Protein AF-A0A5I5HPN9-F1 (afdb_monomer_lite)

Organism: Salmonella virchow (NCBI:txid48409)

pLDDT: mean 83.89, std 18.02, range [43.22, 97.56]

Sequence (58 aa):
MCQQRITYETGWNIHPKVRKIMGGGDELSNLVLLHPNCHRQLHSGETGSHSFTGLIKA

InterPro domains:
  IPR002711 HNH endonuclease [PF01844] (11-44)
  IPR003615 HNH nuclease [cd00085] (1-43)

Secondary structure (DSSP, 8-state):
---PPP-TTT--EEEESS-GGGT--S-GGGEEEE-HHHHHHHHHH-TT-----S----

Radius of gyration: 14.4 Å; chains: 1; bounding box: 40×25×34 Å

Structure (mmCIF, N/CA/C/O backbone):
data_AF-A0A5I5HPN9-F1
#
_entry.id   AF-A0A5I5HPN9-F1
#
loop_
_atom_site.group_PDB
_atom_site.id
_atom_site.type_symbol
_atom_site.label_atom_id
_atom_site.label_alt_id
_atom_site.label_comp_id
_atom_site.label_asym_id
_atom_site.label_entity_id
_atom_site.label_seq_id
_atom_site.pdbx_PDB_ins_code
_atom_site.Cartn_x
_atom_site.Cartn_y
_atom_site.Cartn_z
_atom_site.occupancy
_atom_site.B_iso_or_equiv
_atom_site.auth_seq_id
_atom_site.auth_comp_id
_atom_site.auth_asym_id
_atom_site.auth_atom_id
_atom_site.pdbx_PDB_model_num
ATOM 1 N N . MET A 1 1 ? 1.724 7.037 4.452 1.00 83.50 1 MET A N 1
ATOM 2 C CA . MET A 1 1 ? 0.902 5.838 4.742 1.00 83.50 1 MET A CA 1
ATOM 3 C C . MET A 1 1 ? 0.395 5.915 6.177 1.00 83.50 1 MET A C 1
ATOM 5 O O . MET A 1 1 ? 1.131 6.416 7.018 1.00 83.50 1 MET A O 1
ATOM 9 N N . CYS A 1 2 ? -0.826 5.461 6.472 1.00 91.69 2 CYS A N 1
ATOM 10 C CA . CYS A 1 2 ? -1.482 5.683 7.774 1.00 91.69 2 CYS A CA 1
ATOM 11 C C . CYS A 1 2 ? -0.830 4.972 8.977 1.00 91.69 2 CYS A C 1
ATOM 13 O O . CYS A 1 2 ? -1.178 5.296 10.103 1.00 91.69 2 CYS A O 1
ATOM 15 N N . GLN A 1 3 ? 0.097 4.024 8.763 1.00 92.88 3 GLN A N 1
ATOM 16 C CA . GLN A 1 3 ? 0.803 3.267 9.820 1.00 92.88 3 GLN A CA 1
ATOM 17 C C . GLN A 1 3 ? -0.118 2.463 10.761 1.00 92.88 3 GLN A C 1
ATOM 19 O O . GLN A 1 3 ? 0.317 1.973 11.799 1.00 92.88 3 GLN A O 1
ATOM 24 N N . GLN A 1 4 ? -1.386 2.284 10.391 1.00 94.44 4 GLN A N 1
ATOM 25 C CA . GLN A 1 4 ? -2.338 1.466 11.136 1.00 94.44 4 GLN A CA 1
ATOM 26 C C . GLN A 1 4 ? -2.258 0.003 10.691 1.00 94.44 4 GLN A C 1
ATOM 28 O O . GLN A 1 4 ? -1.866 -0.296 9.560 1.00 94.44 4 GLN A O 1
ATOM 33 N N . ARG A 1 5 ? -2.657 -0.925 11.570 1.00 95.44 5 ARG A N 1
ATOM 34 C CA . ARG A 1 5 ? -2.759 -2.344 11.204 1.00 95.44 5 ARG A CA 1
ATOM 35 C C . ARG A 1 5 ? -3.859 -2.541 10.159 1.00 95.44 5 ARG A C 1
ATOM 37 O O . ARG A 1 5 ? -4.922 -1.929 10.238 1.00 95.44 5 ARG A O 1
ATOM 44 N N . ILE A 1 6 ? -3.594 -3.415 9.195 1.00 96.44 6 ILE A N 1
ATOM 45 C CA . ILE A 1 6 ? -4.604 -3.915 8.264 1.00 96.44 6 ILE A CA 1
ATOM 46 C C . ILE A 1 6 ? -5.311 -5.087 8.945 1.00 96.44 6 ILE A C 1
ATOM 48 O O . ILE A 1 6 ? -4.668 -6.053 9.354 1.00 96.44 6 ILE A O 1
ATOM 52 N N . THR A 1 7 ? -6.627 -4.983 9.078 1.00 96.69 7 THR A N 1
ATOM 53 C CA . THR A 1 7 ? -7.514 -6.042 9.572 1.00 96.69 7 THR A CA 1
ATOM 54 C C . THR A 1 7 ? -8.578 -6.363 8.526 1.00 96.69 7 THR A C 1
ATOM 56 O O . THR A 1 7 ? -8.792 -5.584 7.592 1.00 96.69 7 THR A O 1
ATOM 59 N N . TYR A 1 8 ? -9.280 -7.485 8.701 1.00 96.56 8 TYR A N 1
ATOM 60 C CA . TYR A 1 8 ? -10.420 -7.862 7.858 1.00 96.56 8 TYR A CA 1
ATOM 61 C C . TYR A 1 8 ? -11.498 -6.775 7.797 1.00 96.56 8 TYR A C 1
ATOM 63 O O . TYR A 1 8 ? -12.017 -6.496 6.723 1.00 96.56 8 TYR A O 1
ATOM 71 N N . GLU A 1 9 ? -11.779 -6.117 8.923 1.00 97.50 9 GLU A N 1
ATOM 72 C CA . GLU A 1 9 ? -12.770 -5.037 9.012 1.00 97.50 9 GLU A CA 1
ATOM 73 C C . GLU A 1 9 ? -12.359 -3.811 8.190 1.00 97.50 9 GLU A C 1
ATOM 75 O O . GLU A 1 9 ? -13.183 -3.198 7.518 1.00 97.50 9 GLU A O 1
ATOM 80 N N . THR A 1 10 ? -11.070 -3.455 8.221 1.00 95.62 10 THR A N 1
ATOM 81 C CA . THR A 1 10 ? -10.554 -2.297 7.473 1.00 95.62 10 THR A CA 1
ATOM 82 C C . THR A 1 10 ? -10.325 -2.587 5.988 1.00 95.62 10 THR A C 1
ATOM 84 O O . THR A 1 10 ? -10.238 -1.653 5.186 1.00 95.62 10 THR A O 1
ATOM 87 N N . GLY A 1 11 ? -10.204 -3.868 5.628 1.00 96.69 11 GLY A N 1
ATOM 88 C CA . GLY A 1 11 ? -9.888 -4.329 4.282 1.00 96.69 11 GLY A CA 1
ATOM 89 C C . GLY A 1 11 ? -8.514 -3.883 3.771 1.00 96.69 11 GLY A C 1
ATOM 90 O O . GLY A 1 11 ? -7.764 -3.147 4.419 1.00 96.69 11 GLY A O 1
ATOM 91 N N . TRP A 1 12 ? -8.180 -4.333 2.564 1.00 97.56 12 TRP A N 1
ATOM 92 C CA . TRP A 1 12 ? -6.950 -3.965 1.871 1.00 97.56 12 TRP A CA 1
ATOM 93 C C . TRP A 1 12 ? -7.133 -3.998 0.359 1.00 97.56 12 TRP A C 1
ATOM 95 O O . TRP A 1 12 ? -7.952 -4.741 -0.171 1.00 97.56 12 TRP A O 1
ATOM 105 N N . ASN A 1 13 ? -6.305 -3.218 -0.323 1.00 96.88 13 ASN A N 1
ATOM 106 C CA . ASN A 1 13 ? -6.089 -3.259 -1.757 1.00 96.88 13 ASN A CA 1
ATOM 107 C C . ASN A 1 13 ? -4.611 -3.535 -2.033 1.00 96.88 13 ASN A C 1
ATOM 109 O O . ASN A 1 13 ? -3.733 -3.120 -1.272 1.00 96.88 13 ASN A O 1
ATOM 113 N N . ILE A 1 14 ? -4.347 -4.214 -3.145 1.00 95.25 14 ILE A N 1
ATOM 114 C CA . ILE A 1 14 ? -2.995 -4.457 -3.642 1.00 95.25 14 ILE A CA 1
ATOM 115 C C . ILE A 1 14 ? -2.6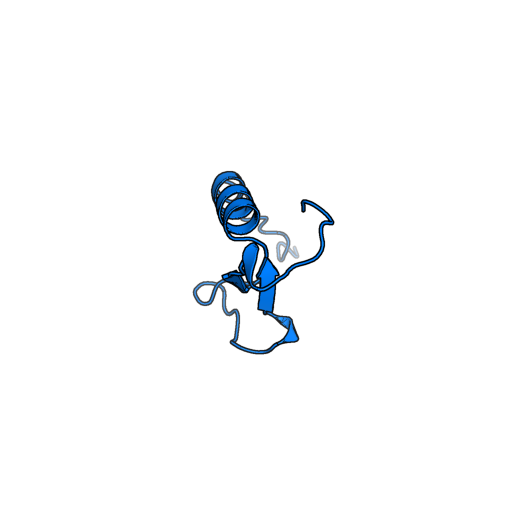13 -3.310 -4.575 1.00 95.25 14 ILE A C 1
ATOM 117 O O . ILE A 1 14 ? -3.341 -2.997 -5.515 1.00 95.25 14 ILE A O 1
ATOM 121 N N . HIS A 1 15 ? -1.455 -2.711 -4.328 1.00 93.81 15 HIS A N 1
ATOM 122 C CA . HIS A 1 15 ? -0.862 -1.694 -5.181 1.00 93.81 15 HIS A CA 1
ATOM 123 C C . HIS A 1 15 ? 0.448 -2.209 -5.789 1.00 93.81 15 HIS A C 1
ATOM 125 O O . HIS A 1 15 ? 1.344 -2.598 -5.036 1.0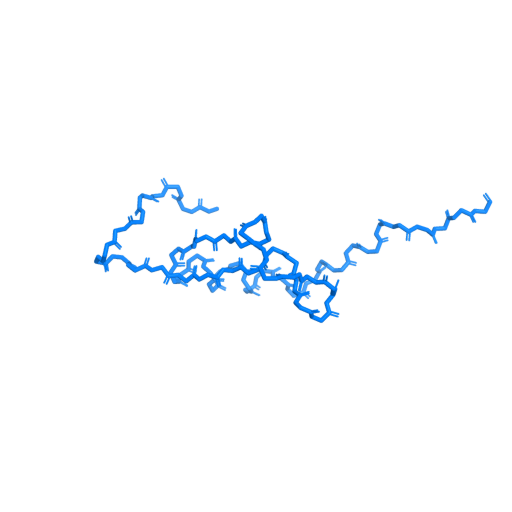0 93.81 15 HIS A O 1
ATOM 131 N N . PRO A 1 16 ? 0.593 -2.200 -7.121 1.00 94.31 16 PRO A N 1
ATOM 132 C CA . PRO A 1 16 ? 1.881 -2.398 -7.773 1.00 94.31 16 PRO A CA 1
ATOM 133 C C . PRO A 1 16 ? 2.754 -1.146 -7.620 1.00 94.31 16 PRO A C 1
ATOM 135 O O . PRO A 1 16 ? 2.348 -0.073 -8.057 1.00 94.31 16 PRO A O 1
ATOM 138 N N . LYS A 1 17 ? 3.955 -1.282 -7.045 1.00 92.00 17 LYS A N 1
ATOM 139 C CA . LYS A 1 17 ? 4.940 -0.195 -6.889 1.00 92.00 17 LYS A CA 1
ATOM 140 C C . LYS A 1 17 ? 5.384 0.349 -8.247 1.00 92.00 17 LYS A C 1
ATOM 142 O O . LYS A 1 17 ? 5.517 1.554 -8.423 1.00 92.00 17 LYS A O 1
ATOM 147 N N . VAL A 1 18 ? 5.609 -0.548 -9.204 1.00 92.12 18 VAL A N 1
ATOM 148 C CA . VAL A 1 18 ? 5.832 -0.237 -10.614 1.00 92.12 18 VAL A CA 1
ATOM 149 C C . VAL A 1 18 ? 4.608 -0.694 -11.390 1.00 92.12 18 VAL A C 1
ATOM 151 O O . VAL A 1 18 ? 4.193 -1.854 -11.318 1.00 92.12 18 VAL A O 1
ATOM 154 N N . ARG A 1 19 ? 4.016 0.232 -12.144 1.00 89.56 19 ARG A N 1
ATOM 155 C CA . ARG A 1 19 ? 2.849 -0.032 -12.991 1.00 89.56 19 ARG A CA 1
ATOM 156 C C . ARG A 1 19 ? 3.219 -1.024 -14.096 1.00 89.56 19 ARG A C 1
ATOM 158 O O . ARG A 1 19 ? 4.295 -0.919 -14.678 1.00 89.56 19 ARG A O 1
ATOM 165 N N . LYS A 1 20 ? 2.286 -1.903 -14.478 1.00 88.06 20 LYS A N 1
ATOM 166 C CA . LYS A 1 20 ? 2.493 -2.864 -15.583 1.00 88.06 20 LYS A CA 1
ATOM 167 C C . LYS A 1 20 ? 2.916 -2.193 -16.891 1.00 88.06 20 LYS A C 1
ATOM 169 O O . LYS A 1 20 ? 3.826 -2.659 -17.562 1.00 88.06 20 LYS A O 1
ATOM 174 N N . ILE A 1 21 ? 2.314 -1.044 -17.204 1.00 87.56 21 ILE A N 1
ATOM 175 C CA . ILE A 1 21 ? 2.659 -0.247 -18.393 1.00 87.56 21 ILE A CA 1
ATOM 176 C C . ILE A 1 21 ? 4.098 0.301 -18.374 1.00 87.56 21 ILE A C 1
ATOM 178 O O . ILE A 1 21 ? 4.620 0.644 -19.424 1.00 87.56 21 ILE A O 1
ATOM 182 N N . MET A 1 22 ?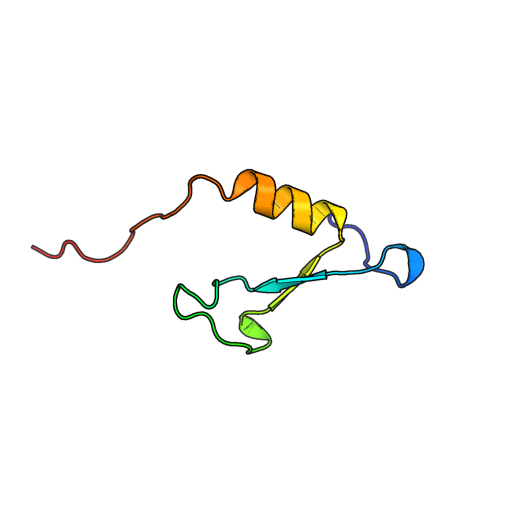 4.732 0.368 -17.199 1.00 88.88 22 MET A N 1
ATOM 183 C CA . MET A 1 22 ? 6.125 0.792 -17.008 1.00 88.88 22 MET A CA 1
ATOM 184 C C . MET A 1 22 ? 7.078 -0.402 -16.847 1.00 88.88 22 MET A C 1
ATOM 186 O O . MET A 1 22 ? 8.192 -0.238 -16.359 1.00 88.88 22 MET A O 1
ATOM 190 N N . GLY A 1 23 ? 6.641 -1.612 -17.212 1.00 90.31 23 GLY A N 1
ATOM 191 C CA . GLY A 1 23 ? 7.434 -2.835 -17.067 1.00 90.31 23 GLY A CA 1
ATOM 192 C C . GLY A 1 23 ? 7.391 -3.460 -15.670 1.00 90.31 23 GLY A C 1
ATOM 193 O O . GLY A 1 23 ? 8.230 -4.298 -15.357 1.00 90.31 23 GLY A O 1
ATOM 194 N N . GLY A 1 24 ? 6.439 -3.070 -14.817 1.00 92.88 24 GLY A N 1
ATOM 195 C CA . GLY A 1 24 ? 6.241 -3.708 -13.515 1.00 92.88 24 GLY A CA 1
ATOM 196 C C . GLY A 1 24 ? 5.616 -5.100 -13.635 1.00 92.88 24 GLY A C 1
ATOM 197 O O . GLY A 1 24 ? 4.575 -5.251 -14.278 1.00 92.88 24 GLY A O 1
ATOM 198 N N . GLY A 1 25 ? 6.231 -6.097 -13.000 1.00 92.44 25 GLY A N 1
ATOM 199 C CA . GLY A 1 25 ? 5.726 -7.470 -12.942 1.00 92.44 25 GLY A CA 1
ATOM 200 C C . GLY A 1 25 ? 4.750 -7.721 -11.787 1.00 92.44 25 GLY A C 1
ATOM 201 O O . GLY A 1 25 ? 4.367 -6.810 -11.048 1.00 92.44 25 GLY A O 1
ATOM 202 N N . ASP A 1 26 ? 4.313 -8.971 -11.651 1.00 93.62 26 ASP A N 1
ATOM 203 C CA . ASP A 1 26 ? 3.353 -9.418 -10.629 1.00 93.62 26 ASP A CA 1
ATOM 204 C C . ASP A 1 26 ? 4.047 -10.055 -9.404 1.00 93.62 26 ASP A C 1
ATOM 206 O O . ASP A 1 26 ? 3.410 -10.710 -8.578 1.00 93.62 26 ASP A O 1
ATOM 210 N N . GLU A 1 27 ? 5.364 -9.880 -9.265 1.00 95.88 27 GLU A N 1
ATOM 211 C CA . GLU A 1 27 ? 6.131 -10.422 -8.147 1.00 95.88 27 GLU A CA 1
ATOM 212 C C . GLU A 1 27 ? 5.738 -9.749 -6.827 1.00 95.88 27 GLU A C 1
ATOM 214 O O . GLU A 1 27 ? 5.521 -8.539 -6.763 1.00 95.88 27 GLU A O 1
ATOM 219 N N . LEU A 1 28 ? 5.751 -10.503 -5.721 1.00 95.12 28 LEU A N 1
ATOM 220 C CA . LEU A 1 28 ? 5.448 -9.965 -4.385 1.00 95.12 28 LEU A CA 1
ATOM 221 C C . LEU A 1 28 ? 6.344 -8.777 -3.997 1.00 95.12 28 LEU A C 1
ATOM 223 O O . LEU A 1 28 ? 5.916 -7.901 -3.250 1.00 95.12 28 LEU A O 1
ATOM 227 N N . SER A 1 29 ? 7.570 -8.711 -4.523 1.00 95.75 29 SER A N 1
ATOM 228 C CA . SER A 1 29 ? 8.480 -7.576 -4.334 1.00 95.75 29 SER A CA 1
ATOM 229 C C . SER A 1 29 ? 7.947 -6.277 -4.951 1.00 95.75 29 SER A C 1
ATOM 231 O O . SER A 1 29 ? 8.223 -5.197 -4.414 1.00 95.75 29 SER A O 1
ATOM 233 N N . ASN A 1 30 ? 7.157 -6.369 -6.025 1.00 95.75 30 ASN A N 1
ATOM 234 C CA . ASN A 1 30 ? 6.499 -5.250 -6.693 1.00 95.75 30 ASN A CA 1
ATOM 235 C C . ASN A 1 30 ? 5.114 -4.934 -6.107 1.00 95.75 30 ASN A C 1
ATOM 237 O O . ASN A 1 30 ? 4.523 -3.921 -6.459 1.00 95.75 30 ASN A O 1
ATOM 241 N N . LEU A 1 31 ? 4.583 -5.748 -5.196 1.00 95.50 31 LEU A N 1
ATOM 242 C CA . LEU A 1 31 ? 3.253 -5.546 -4.625 1.00 95.50 31 LEU A CA 1
ATOM 243 C C . LEU A 1 31 ? 3.335 -4.987 -3.199 1.00 95.50 31 LEU A C 1
ATOM 245 O O . LEU A 1 31 ? 4.246 -5.291 -2.429 1.00 95.50 31 LEU A O 1
ATOM 249 N N . VAL A 1 32 ? 2.373 -4.143 -2.830 1.00 94.69 32 VAL A N 1
ATOM 250 C CA . VAL A 1 32 ? 2.191 -3.670 -1.453 1.00 94.69 32 VAL A CA 1
ATOM 251 C C . VAL A 1 32 ? 0.714 -3.659 -1.075 1.00 94.69 32 VAL A C 1
ATOM 253 O O . VAL A 1 32 ? -0.146 -3.313 -1.883 1.00 94.69 32 VAL A O 1
ATOM 256 N N . LEU A 1 33 ? 0.419 -4.043 0.167 1.00 95.44 33 LEU A N 1
ATOM 257 C CA . LEU A 1 33 ? -0.924 -3.984 0.735 1.00 95.44 33 LEU A CA 1
ATOM 258 C C . LEU A 1 33 ? -1.164 -2.623 1.378 1.00 95.44 33 LEU A C 1
ATOM 260 O O . LEU A 1 33 ? -0.390 -2.187 2.230 1.00 95.44 33 LEU A O 1
ATOM 264 N N . LEU A 1 34 ? -2.253 -1.96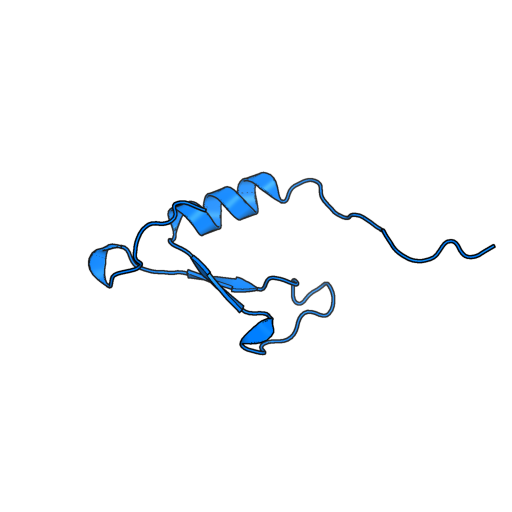7 0.989 1.00 95.88 34 LEU A N 1
ATOM 265 C CA . LEU A 1 34 ? -2.663 -0.672 1.521 1.00 95.88 34 LEU A CA 1
ATOM 266 C C . LEU A 1 34 ? -4.141 -0.713 1.905 1.00 95.88 34 LEU A C 1
ATOM 268 O O . LEU A 1 34 ? -4.936 -1.374 1.241 1.00 95.88 34 LEU A O 1
ATOM 272 N N . HIS A 1 35 ? -4.551 0.053 2.916 1.00 97.31 35 HIS A N 1
ATOM 273 C CA . HIS A 1 35 ? -5.978 0.292 3.146 1.00 97.31 35 HIS A CA 1
ATOM 274 C C . HIS A 1 35 ? -6.628 0.937 1.913 1.00 97.31 35 HIS A C 1
ATOM 276 O O . HIS A 1 35 ? -5.973 1.741 1.239 1.00 97.31 35 HIS A O 1
ATOM 282 N N . PRO A 1 36 ? -7.924 0.692 1.649 1.00 96.12 36 PRO A N 1
ATOM 283 C CA . PRO A 1 36 ? -8.607 1.244 0.477 1.00 96.12 36 PRO A CA 1
ATOM 284 C C . PRO A 1 36 ? -8.499 2.771 0.351 1.00 96.12 36 PRO A C 1
ATOM 286 O O . PRO A 1 36 ? -8.249 3.299 -0.734 1.00 96.12 36 PRO A O 1
ATOM 289 N N . ASN A 1 37 ? -8.608 3.495 1.469 1.00 94.94 37 ASN A N 1
ATOM 290 C CA . ASN A 1 37 ? -8.455 4.951 1.476 1.00 94.94 37 ASN A CA 1
ATOM 291 C C . ASN A 1 37 ? -7.017 5.395 1.199 1.00 94.94 37 ASN A C 1
ATOM 293 O O . ASN A 1 37 ? -6.811 6.331 0.431 1.00 94.94 37 ASN A O 1
ATOM 297 N N . CYS A 1 38 ? -6.024 4.712 1.770 1.00 94.94 38 CYS A N 1
ATOM 298 C CA . CYS A 1 38 ? -4.620 5.021 1.517 1.00 94.94 38 CYS A CA 1
ATOM 299 C C . CYS A 1 38 ? -4.224 4.737 0.068 1.00 94.94 38 CYS A C 1
ATOM 301 O O . CYS A 1 38 ? -3.501 5.529 -0.526 1.00 94.94 38 CYS A O 1
ATOM 303 N N . HIS A 1 39 ? -4.744 3.654 -0.514 1.00 95.19 39 HIS A N 1
ATOM 304 C CA . HIS A 1 39 ? -4.575 3.343 -1.929 1.00 95.19 39 HIS A CA 1
ATOM 305 C C . HIS A 1 39 ? -5.081 4.488 -2.815 1.00 95.19 39 HIS A C 1
ATOM 307 O O . HIS A 1 39 ? -4.365 4.970 -3.687 1.00 95.19 39 HIS A O 1
ATOM 313 N N . ARG A 1 40 ? -6.298 4.980 -2.549 1.00 93.25 40 ARG A N 1
ATOM 314 C CA . ARG A 1 40 ? -6.884 6.106 -3.288 1.00 93.25 40 ARG A CA 1
ATOM 315 C C . ARG A 1 40 ? -6.099 7.407 -3.104 1.00 93.25 40 ARG A C 1
ATOM 317 O O . ARG A 1 40 ? -5.903 8.126 -4.076 1.00 93.25 40 ARG A O 1
ATOM 324 N N . GLN A 1 41 ? -5.653 7.711 -1.885 1.00 92.31 41 GLN A N 1
ATOM 325 C CA . GLN A 1 41 ? -4.841 8.903 -1.607 1.00 92.31 41 GLN A CA 1
ATOM 326 C C . GLN A 1 41 ? -3.508 8.872 -2.358 1.00 92.31 41 GLN A C 1
ATOM 328 O O . GLN A 1 41 ? -3.096 9.895 -2.896 1.00 92.31 41 GLN A O 1
ATOM 333 N N . LEU A 1 42 ? -2.866 7.703 -2.426 1.00 90.25 42 LEU 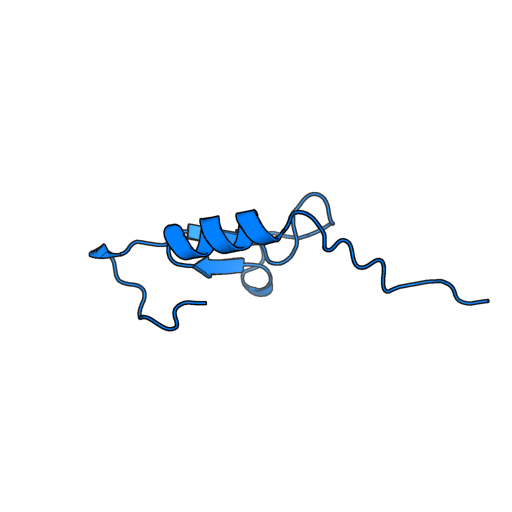A N 1
ATOM 334 C CA . LEU A 1 42 ? -1.627 7.512 -3.173 1.00 90.25 42 LEU A CA 1
ATOM 335 C C . LEU A 1 42 ? -1.850 7.812 -4.664 1.00 90.25 42 LEU A C 1
ATOM 337 O O . LEU A 1 42 ? -1.186 8.693 -5.203 1.00 90.25 42 LEU A O 1
ATOM 341 N N . HIS A 1 43 ? -2.860 7.194 -5.288 1.00 90.06 43 HIS A N 1
ATOM 342 C CA . HIS A 1 43 ? -3.205 7.461 -6.695 1.00 90.06 43 HIS A CA 1
ATOM 343 C C . HIS A 1 43 ? -3.623 8.910 -6.954 1.00 90.06 43 HIS A C 1
ATOM 345 O O . HIS A 1 43 ? -3.333 9.455 -8.014 1.00 90.06 43 HIS A O 1
ATOM 351 N N . SER A 1 44 ? -4.265 9.564 -5.984 1.00 88.69 44 SER A N 1
ATOM 352 C CA . SER A 1 44 ? -4.612 10.984 -6.087 1.00 88.69 44 SER A CA 1
ATOM 353 C C . SER A 1 44 ? -3.381 11.898 -6.134 1.00 88.69 44 SER A C 1
ATOM 355 O O . SER A 1 44 ? -3.479 12.995 -6.678 1.00 88.69 44 SER A O 1
ATOM 357 N N . GLY A 1 45 ? -2.251 11.482 -5.552 1.00 75.69 45 GLY A N 1
ATOM 358 C CA . GLY A 1 45 ? -0.980 12.214 -5.581 1.00 75.69 45 GLY A CA 1
ATOM 359 C C . GLY A 1 45 ? -0.049 11.818 -6.734 1.00 75.69 45 GLY A C 1
ATOM 360 O O . GLY A 1 45 ? 0.942 12.499 -6.977 1.00 75.69 45 GLY A O 1
ATOM 361 N N . GLU A 1 46 ? -0.358 10.745 -7.465 1.00 68.88 46 GLU A N 1
ATOM 362 C CA . GLU A 1 46 ? 0.498 10.165 -8.514 1.00 68.88 46 GLU A CA 1
ATOM 363 C C . GLU A 1 46 ? 0.445 10.936 -9.855 1.00 68.88 46 GLU A C 1
ATOM 365 O O . GLU A 1 46 ? 1.153 10.595 -10.799 1.00 68.88 46 GLU A O 1
ATOM 370 N N . THR A 1 47 ? -0.340 12.017 -9.937 1.00 58.66 47 THR A N 1
ATOM 371 C CA . THR A 1 47 ? -0.577 12.844 -11.142 1.00 58.66 47 THR A CA 1
ATOM 372 C C . THR A 1 47 ? 0.664 13.581 -11.697 1.00 58.66 47 THR A C 1
ATOM 374 O O . THR A 1 47 ? 0.551 14.282 -12.698 1.00 58.66 47 THR A O 1
ATOM 377 N N . GLY A 1 48 ? 1.873 13.429 -11.140 1.00 53.34 48 GLY A N 1
ATOM 378 C CA . GLY A 1 48 ? 3.015 14.239 -11.597 1.00 53.34 48 GLY A CA 1
ATOM 379 C C . GLY A 1 48 ? 4.432 13.736 -11.341 1.00 53.34 48 GLY A C 1
ATOM 380 O O . GLY A 1 48 ? 5.344 14.554 -11.384 1.00 53.34 48 GLY A O 1
ATOM 381 N N . SER A 1 49 ? 4.666 12.445 -11.091 1.00 49.25 49 SER A N 1
ATOM 382 C CA . SER A 1 49 ? 6.036 11.942 -10.880 1.00 49.25 49 SER A CA 1
ATOM 383 C C . SER A 1 49 ? 6.416 10.854 -11.879 1.00 49.25 49 SER A C 1
ATOM 385 O O . SER A 1 49 ? 6.646 9.699 -11.534 1.00 49.25 49 SER A O 1
ATOM 387 N N . HIS A 1 50 ? 6.514 11.228 -13.153 1.00 55.06 50 HIS A N 1
ATOM 388 C CA . HIS A 1 50 ? 7.479 10.572 -14.031 1.00 55.06 50 HIS A CA 1
ATOM 389 C C . HIS A 1 50 ? 8.815 11.292 -13.848 1.00 55.06 50 HIS A C 1
ATOM 391 O O . HIS A 1 50 ? 9.209 12.124 -14.664 1.00 55.06 50 HIS A O 1
ATOM 397 N N . SER A 1 51 ? 9.514 11.000 -12.749 1.00 47.19 51 SER A N 1
ATOM 398 C CA . SER A 1 51 ? 10.944 11.282 -12.675 1.00 47.19 51 SER A CA 1
ATOM 399 C C . SER A 1 51 ? 11.648 10.392 -13.700 1.00 47.19 51 SER A C 1
ATOM 401 O O . SER A 1 51 ? 11.981 9.242 -13.425 1.00 47.19 51 SER A O 1
ATOM 403 N N . PHE A 1 52 ? 11.856 10.931 -14.901 1.00 52.69 52 PHE A N 1
ATOM 404 C CA . PHE A 1 52 ? 12.876 10.473 -15.842 1.00 52.69 52 PHE A CA 1
ATOM 405 C C . PHE A 1 52 ? 14.256 10.708 -15.206 1.00 52.69 52 PHE A C 1
ATOM 407 O O . PHE A 1 52 ? 14.992 11.612 -15.587 1.00 52.69 52 PHE A O 1
ATOM 414 N N . THR A 1 53 ? 14.617 9.925 -14.193 1.00 51.62 53 THR A N 1
ATOM 415 C CA . THR A 1 53 ? 15.982 9.923 -13.663 1.00 51.62 53 THR A CA 1
ATOM 416 C C . THR A 1 53 ? 16.692 8.703 -14.220 1.00 51.62 53 THR A C 1
ATOM 418 O O . THR A 1 53 ? 16.750 7.650 -13.593 1.00 51.62 53 THR A O 1
ATOM 421 N N . GLY A 1 54 ? 17.209 8.836 -15.440 1.00 51.50 54 GLY A N 1
ATOM 422 C CA . GLY A 1 54 ? 18.076 7.828 -16.034 1.00 51.50 54 GLY A CA 1
ATOM 423 C C . GLY A 1 54 ? 18.311 8.041 -17.524 1.00 51.50 54 GLY A C 1
ATOM 424 O O . GLY A 1 54 ? 17.432 7.736 -18.317 1.00 51.50 54 GLY A O 1
ATOM 425 N N . LEU A 1 55 ? 19.539 8.460 -17.859 1.00 50.16 55 LEU A N 1
ATOM 426 C CA . LEU A 1 55 ? 20.183 8.469 -19.187 1.00 50.16 55 LEU A CA 1
ATOM 427 C C . LEU A 1 55 ? 20.087 9.768 -20.008 1.00 50.16 55 LEU A C 1
ATOM 429 O O . LEU A 1 55 ? 19.601 9.773 -21.130 1.00 50.16 55 LEU A O 1
ATOM 433 N N . ILE A 1 56 ? 20.734 10.829 -19.518 1.00 45.28 56 ILE A N 1
ATOM 434 C CA . ILE A 1 56 ? 21.666 11.572 -20.378 1.00 45.28 56 ILE A CA 1
ATOM 435 C C . ILE A 1 56 ? 23.068 11.245 -19.855 1.00 45.28 56 ILE A C 1
ATOM 437 O O . ILE A 1 56 ? 23.530 11.826 -18.877 1.00 45.28 56 ILE A O 1
ATOM 441 N N . LYS A 1 57 ? 23.709 10.232 -20.447 1.00 43.25 57 LYS A N 1
ATOM 442 C CA . LYS A 1 57 ? 25.173 10.161 -20.486 1.00 43.25 57 LYS A CA 1
ATOM 443 C C . LYS A 1 57 ? 25.572 10.853 -21.787 1.00 43.25 57 LYS A C 1
ATOM 445 O O . LYS A 1 57 ? 25.235 10.339 -22.851 1.00 43.25 57 LYS A O 1
ATOM 450 N N . ALA A 1 58 ? 26.205 12.014 -21.672 1.00 43.22 58 ALA A N 1
ATOM 451 C CA . ALA A 1 58 ? 27.050 12.591 -22.711 1.00 43.22 58 ALA A CA 1
ATOM 452 C C . ALA A 1 58 ? 28.505 12.388 -22.280 1.00 43.22 58 ALA A C 1
ATOM 454 O O . ALA A 1 58 ? 28.744 12.455 -21.0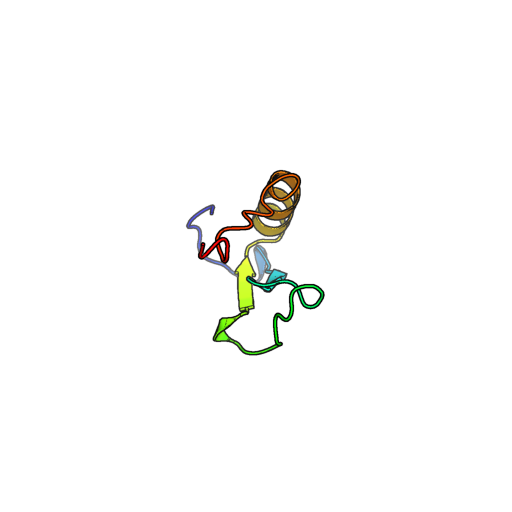49 1.00 43.22 58 ALA A O 1
#

Foldseek 3Di:
DPPDDDDPVQDWDKDFCADVVRVGDPDPVRIDIDGPVVVVVVVVPPVDDPPPPDDPDD